Protein AF-A0A6V8CLW5-F1 (afdb_monomer_lite)

Radius of gyration: 25.63 Å; chains: 1; bounding box: 60×22×74 Å

Sequence (134 aa):
MNLEEAANLGEILGGLAILVTLLFGIKQIIELNKAKESEASREVANLLASPMYQSGLSILINKLSDEFTLEDLDKLDRKEKDATNFLAINTNSIGMMTFERQLSFKSVSRFMQPINGMIGERFRTLVQLLQASA

pLDDT: mean 91.57, std 5.34, range [59.5, 97.44]

Structure (mmCIF, N/CA/C/O backbone):
data_AF-A0A6V8CLW5-F1
#
_entry.id   AF-A0A6V8CLW5-F1
#
loop_
_atom_site.group_PDB
_atom_site.id
_atom_site.type_symbol
_atom_site.label_atom_id
_atom_site.label_alt_id
_atom_site.label_comp_id
_atom_site.label_asym_id
_atom_site.label_entity_id
_atom_site.label_seq_id
_atom_site.pdbx_PDB_ins_code
_atom_site.Cartn_x
_atom_site.Cartn_y
_atom_site.Cartn_z
_atom_site.occupancy
_atom_site.B_iso_or_equiv
_atom_site.auth_seq_id
_atom_site.auth_comp_id
_atom_site.auth_asym_id
_atom_site.auth_atom_id
_atom_site.pdbx_PDB_model_num
ATOM 1 N N . MET A 1 1 ? 38.245 6.389 -51.602 1.00 60.81 1 MET A N 1
ATOM 2 C CA . MET A 1 1 ? 36.855 6.173 -51.176 1.00 60.81 1 MET A CA 1
ATOM 3 C C . MET A 1 1 ? 35.962 6.829 -52.204 1.00 60.81 1 MET A C 1
ATOM 5 O O . MET A 1 1 ? 36.084 8.036 -52.401 1.00 60.81 1 MET A O 1
ATOM 9 N N . ASN A 1 2 ? 35.178 6.042 -52.933 1.00 87.12 2 ASN A N 1
ATOM 10 C CA . ASN A 1 2 ? 34.211 6.578 -53.892 1.00 87.12 2 ASN A CA 1
ATOM 11 C C . ASN A 1 2 ? 32.876 6.903 -53.178 1.00 87.12 2 ASN A C 1
ATOM 13 O O . ASN A 1 2 ? 32.689 6.575 -52.005 1.00 87.12 2 ASN A O 1
ATOM 17 N N . LEU A 1 3 ? 31.964 7.598 -53.863 1.00 85.31 3 LEU A N 1
ATOM 18 C CA . LEU A 1 3 ? 30.669 8.009 -53.296 1.00 85.31 3 LEU A CA 1
ATOM 19 C C . LEU A 1 3 ? 29.777 6.818 -52.902 1.00 85.31 3 LEU A C 1
ATOM 21 O O . LEU A 1 3 ? 29.013 6.919 -51.949 1.00 85.31 3 LEU A O 1
ATOM 25 N N . GLU A 1 4 ? 29.893 5.696 -53.605 1.00 88.94 4 GLU A N 1
ATOM 26 C CA . GLU A 1 4 ? 29.095 4.485 -53.386 1.00 88.94 4 GLU A CA 1
ATOM 27 C C . GLU A 1 4 ? 29.532 3.726 -52.120 1.00 88.94 4 GLU A C 1
ATOM 29 O O . GLU A 1 4 ? 28.702 3.347 -51.296 1.00 88.94 4 GLU A O 1
ATOM 34 N N . GLU A 1 5 ? 30.842 3.607 -51.891 1.00 89.38 5 GLU A N 1
ATOM 35 C CA . GLU A 1 5 ? 31.435 3.082 -50.656 1.00 89.38 5 GLU A CA 1
ATOM 36 C C . GLU A 1 5 ? 31.053 3.942 -49.446 1.00 89.38 5 GLU A C 1
ATOM 38 O O . GLU A 1 5 ? 30.729 3.412 -48.382 1.00 89.38 5 GLU A O 1
ATOM 43 N N . ALA A 1 6 ? 31.059 5.270 -49.609 1.00 89.56 6 ALA A N 1
ATOM 44 C CA . ALA A 1 6 ? 30.656 6.202 -48.560 1.00 89.56 6 ALA A CA 1
ATOM 45 C C . ALA A 1 6 ? 29.159 6.079 -48.219 1.00 89.56 6 ALA A C 1
ATOM 47 O O . ALA A 1 6 ? 28.798 6.120 -47.043 1.00 89.56 6 ALA A O 1
ATOM 48 N N . ALA A 1 7 ? 28.299 5.900 -49.227 1.00 90.31 7 ALA A N 1
ATOM 49 C CA . ALA A 1 7 ? 26.862 5.715 -49.044 1.00 90.31 7 ALA A CA 1
ATOM 50 C C . ALA A 1 7 ? 26.541 4.395 -48.324 1.00 90.31 7 ALA A C 1
ATOM 5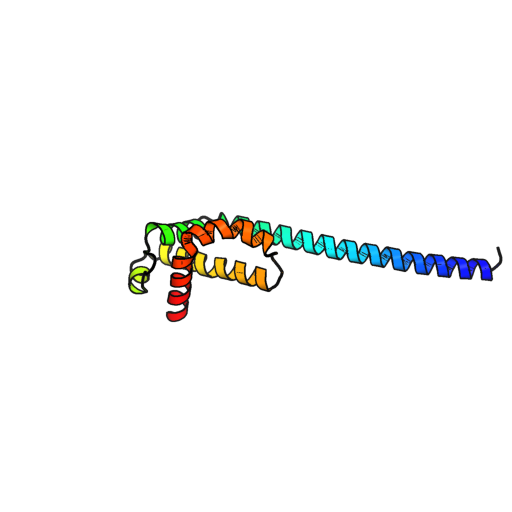2 O O . ALA A 1 7 ? 25.824 4.408 -47.327 1.00 90.31 7 ALA A O 1
ATOM 53 N N . ASN A 1 8 ? 27.146 3.283 -48.752 1.00 90.94 8 ASN A N 1
ATOM 54 C CA . ASN A 1 8 ? 26.951 1.975 -48.121 1.00 90.94 8 ASN A CA 1
ATOM 55 C C . ASN A 1 8 ? 27.460 1.959 -46.665 1.00 90.94 8 ASN A C 1
ATOM 57 O O . ASN A 1 8 ? 26.798 1.455 -45.758 1.00 90.94 8 ASN A O 1
ATOM 61 N N . LEU A 1 9 ? 28.609 2.596 -46.402 1.00 93.38 9 LEU A N 1
ATOM 62 C CA . LEU A 1 9 ? 29.100 2.776 -45.034 1.00 93.38 9 LEU A CA 1
ATOM 63 C C . LEU A 1 9 ? 28.130 3.626 -44.194 1.00 93.38 9 LEU A C 1
ATOM 65 O O . LEU A 1 9 ? 27.873 3.299 -43.037 1.00 93.38 9 LEU A O 1
ATOM 69 N N . GLY A 1 10 ? 27.562 4.686 -44.774 1.00 92.31 10 GLY A N 1
ATOM 70 C CA . GLY A 1 10 ? 26.546 5.522 -44.135 1.00 92.31 10 GLY A CA 1
ATOM 71 C C . GLY A 1 10 ? 25.267 4.760 -43.781 1.00 92.31 10 GLY A C 1
ATOM 72 O O . GLY A 1 10 ? 24.747 4.935 -42.680 1.00 92.31 10 GLY A O 1
ATOM 73 N N . GLU A 1 11 ? 24.789 3.876 -44.657 1.00 93.00 11 GLU A N 1
ATOM 74 C CA . GLU A 1 11 ? 23.614 3.031 -44.404 1.00 93.00 11 GLU A CA 1
ATOM 75 C C . GLU A 1 11 ? 23.853 2.036 -43.266 1.00 93.00 11 GLU A C 1
ATOM 77 O O . GLU A 1 11 ? 23.022 1.914 -42.363 1.00 93.00 11 GLU A O 1
ATOM 82 N N . ILE A 1 12 ? 25.016 1.379 -43.247 1.00 95.19 12 ILE A N 1
ATOM 83 C CA . ILE A 1 12 ? 25.391 0.452 -42.171 1.00 95.19 12 ILE A CA 1
ATOM 84 C C . ILE A 1 12 ? 25.492 1.195 -40.833 1.00 95.19 12 ILE A C 1
ATOM 86 O O . ILE A 1 12 ? 24.951 0.738 -39.823 1.00 95.19 12 ILE A O 1
ATOM 90 N N . LEU A 1 13 ? 26.150 2.359 -40.815 1.00 94.62 13 LEU A N 1
ATOM 91 C CA . LEU A 1 13 ? 26.277 3.182 -39.611 1.00 94.62 13 LEU A CA 1
ATOM 92 C C . LEU A 1 13 ? 24.922 3.733 -39.145 1.00 94.62 13 LEU A C 1
ATOM 94 O O . LEU A 1 13 ? 24.655 3.752 -37.944 1.00 94.62 13 LEU A O 1
ATOM 98 N N . GLY A 1 14 ? 24.048 4.125 -40.074 1.00 94.25 14 GLY A N 1
ATOM 99 C CA . GLY A 1 14 ? 22.682 4.560 -39.784 1.00 94.25 14 GLY A CA 1
ATOM 100 C C . GLY A 1 14 ? 21.831 3.439 -39.185 1.00 94.25 14 GLY A C 1
ATOM 101 O O . GLY A 1 14 ? 21.180 3.638 -38.158 1.00 94.25 14 GLY A O 1
ATOM 102 N N . GLY A 1 15 ? 21.900 2.234 -39.757 1.00 95.19 15 GLY A N 1
ATOM 103 C CA . GLY A 1 15 ? 21.247 1.044 -39.211 1.00 95.19 15 GLY A CA 1
ATOM 104 C C . GLY A 1 15 ? 21.749 0.699 -37.806 1.00 95.19 15 GLY A C 1
ATOM 105 O O . GLY A 1 15 ? 20.951 0.438 -36.903 1.00 95.19 15 GLY A O 1
ATOM 106 N N . LEU A 1 16 ? 23.064 0.778 -37.583 1.00 96.19 16 LEU A N 1
ATOM 107 C CA . LEU A 1 16 ? 23.669 0.545 -36.271 1.00 96.19 16 LEU A CA 1
ATOM 108 C C . LEU A 1 16 ? 23.235 1.598 -35.239 1.00 96.19 16 LEU A C 1
ATOM 110 O O . LEU A 1 16 ? 22.927 1.249 -34.100 1.00 96.19 16 LEU A O 1
ATOM 114 N N . ALA A 1 17 ? 23.153 2.870 -35.634 1.00 96.69 17 ALA A N 1
ATOM 115 C CA . ALA A 1 17 ? 22.676 3.941 -34.765 1.00 96.69 17 ALA A CA 1
ATOM 116 C C . ALA A 1 17 ? 21.231 3.695 -34.301 1.00 96.69 17 ALA A C 1
ATOM 118 O O . ALA A 1 17 ? 20.954 3.796 -33.106 1.00 96.69 17 ALA A O 1
ATOM 119 N N . ILE A 1 18 ? 20.334 3.286 -35.208 1.00 96.38 18 ILE A N 1
ATOM 120 C CA . ILE A 1 18 ? 18.942 2.941 -34.869 1.00 96.38 18 ILE A CA 1
ATOM 121 C C . ILE A 1 18 ? 18.896 1.795 -33.851 1.00 96.38 18 ILE A C 1
ATOM 123 O O . ILE A 1 18 ? 18.183 1.890 -32.850 1.00 96.38 18 ILE A O 1
ATOM 127 N N . LEU A 1 19 ? 19.678 0.731 -34.064 1.00 96.44 19 LEU A N 1
ATOM 128 C CA . LEU A 1 19 ? 19.739 -0.405 -33.137 1.00 96.44 19 LEU A CA 1
ATOM 129 C C . LEU A 1 19 ? 20.199 0.023 -31.739 1.00 96.44 19 LEU A C 1
ATOM 131 O O . LEU A 1 19 ? 19.584 -0.358 -30.741 1.00 96.44 19 LEU A O 1
ATOM 135 N N . VAL A 1 20 ? 21.241 0.853 -31.657 1.00 96.75 20 VAL A N 1
ATOM 136 C CA . VAL A 1 20 ? 21.723 1.398 -30.382 1.00 96.75 20 VAL A CA 1
ATOM 137 C C . VAL A 1 20 ? 20.630 2.229 -29.709 1.00 96.75 20 VAL A C 1
ATOM 139 O O . VAL A 1 20 ? 20.343 2.012 -28.531 1.00 96.75 20 VAL A O 1
ATOM 142 N N . THR A 1 21 ? 19.963 3.126 -30.436 1.00 96.81 21 THR A N 1
ATOM 143 C CA . THR A 1 21 ? 18.867 3.940 -29.890 1.00 96.81 21 THR A CA 1
ATOM 144 C C . THR A 1 21 ? 17.725 3.081 -29.346 1.00 96.81 21 THR A C 1
ATOM 146 O O . THR A 1 21 ? 17.229 3.360 -28.254 1.00 96.81 21 THR A O 1
ATOM 149 N N . LEU A 1 22 ? 17.341 2.006 -30.042 1.00 97.00 22 LEU A N 1
ATOM 150 C CA . LEU A 1 22 ? 16.307 1.079 -29.572 1.00 97.00 22 LEU A CA 1
ATOM 151 C C . LEU A 1 22 ? 16.707 0.391 -28.259 1.00 97.00 22 LEU A C 1
ATOM 153 O O . LEU A 1 22 ? 15.910 0.351 -27.320 1.00 97.00 22 LEU A O 1
ATOM 157 N N . LEU A 1 23 ? 17.950 -0.088 -28.152 1.00 96.25 23 LEU A N 1
ATOM 158 C CA . LEU A 1 23 ? 18.467 -0.691 -26.917 1.00 96.25 23 LEU A CA 1
ATOM 159 C C . LEU A 1 23 ? 18.456 0.303 -25.747 1.00 96.25 23 LEU A C 1
ATOM 161 O O . LEU A 1 23 ? 18.056 -0.043 -24.632 1.00 96.25 23 LEU A O 1
ATOM 165 N N . PHE A 1 24 ? 18.844 1.555 -26.000 1.00 97.12 24 PHE A N 1
ATOM 166 C CA . PHE A 1 24 ? 18.758 2.621 -25.003 1.00 97.12 24 PHE A CA 1
ATOM 167 C C . PHE A 1 24 ? 17.311 2.930 -24.604 1.00 97.12 24 PHE A C 1
ATOM 169 O O . PHE A 1 24 ? 17.052 3.125 -23.417 1.00 97.12 24 PHE A O 1
ATOM 176 N N . GLY A 1 25 ? 16.371 2.940 -25.551 1.00 97.00 25 GLY A N 1
ATOM 177 C CA . GLY A 1 25 ? 14.944 3.126 -25.276 1.00 97.00 25 GLY A CA 1
ATOM 178 C C . GLY A 1 25 ? 14.386 2.036 -24.359 1.00 97.00 25 GLY A C 1
ATOM 179 O O . GLY A 1 25 ? 13.741 2.340 -23.356 1.00 97.00 25 GLY A O 1
ATOM 180 N N . ILE A 1 26 ? 14.722 0.769 -24.625 1.00 96.56 26 ILE A N 1
ATOM 181 C CA . ILE A 1 26 ? 14.342 -0.362 -23.763 1.00 96.56 26 ILE A CA 1
ATOM 182 C C . ILE A 1 26 ? 14.917 -0.183 -22.353 1.00 96.56 26 ILE A C 1
ATOM 184 O O . ILE A 1 26 ? 14.191 -0.318 -21.366 1.00 96.56 26 ILE A O 1
ATOM 188 N N . LYS A 1 27 ? 16.204 0.171 -22.239 1.00 96.06 27 LYS A N 1
ATOM 189 C CA . LYS A 1 27 ? 16.843 0.422 -20.940 1.00 96.06 27 LYS A CA 1
ATOM 190 C C . LYS A 1 27 ? 16.146 1.550 -20.172 1.00 96.06 27 LYS A C 1
ATOM 192 O O . LYS A 1 27 ? 15.923 1.408 -18.973 1.00 96.06 27 LYS A O 1
ATOM 197 N N . GLN A 1 28 ? 15.770 2.636 -20.847 1.00 95.81 28 GLN A N 1
ATOM 198 C CA . GLN A 1 28 ? 15.049 3.752 -20.227 1.00 95.81 28 GLN A CA 1
ATOM 199 C C . GLN A 1 28 ? 13.683 3.324 -19.690 1.00 95.81 28 GLN A C 1
ATOM 201 O O . GLN A 1 28 ? 13.354 3.655 -18.556 1.00 95.81 28 GLN A O 1
ATOM 206 N N . ILE A 1 29 ? 12.915 2.540 -20.451 1.00 94.94 29 ILE A N 1
ATOM 207 C CA . ILE A 1 29 ? 11.617 2.020 -19.992 1.00 94.94 29 ILE A CA 1
ATOM 208 C C . ILE A 1 29 ? 11.791 1.157 -18.735 1.00 94.94 29 ILE A C 1
ATOM 210 O O . ILE A 1 29 ? 11.030 1.296 -17.778 1.00 94.94 29 ILE A O 1
ATOM 214 N N . ILE A 1 30 ? 12.811 0.294 -18.709 1.00 93.31 30 ILE A N 1
ATOM 215 C CA . ILE A 1 30 ? 13.113 -0.547 -17.544 1.00 93.31 30 ILE A CA 1
ATOM 216 C C . ILE A 1 30 ? 13.441 0.313 -16.316 1.00 93.31 30 ILE A C 1
ATOM 218 O O . ILE A 1 30 ? 12.895 0.070 -15.241 1.00 93.31 30 ILE A O 1
ATOM 222 N N . GLU A 1 31 ? 14.305 1.320 -16.457 1.00 94.50 31 GLU A N 1
ATOM 223 C CA . GLU A 1 31 ? 14.677 2.202 -15.344 1.00 94.50 31 GLU A CA 1
ATOM 224 C C . GLU A 1 31 ? 13.504 3.068 -14.862 1.00 94.50 31 GLU A C 1
ATOM 226 O O . GLU A 1 31 ? 13.307 3.212 -13.657 1.00 94.50 31 GLU A O 1
ATOM 231 N N . LEU A 1 32 ? 12.661 3.564 -15.772 1.00 92.44 32 LEU A N 1
ATOM 232 C CA . LEU A 1 32 ? 11.440 4.290 -15.415 1.00 92.44 32 LEU A CA 1
ATOM 233 C C . LEU A 1 32 ? 10.476 3.415 -14.608 1.00 92.44 32 LEU A C 1
ATOM 235 O O . LEU A 1 32 ? 9.923 3.872 -13.609 1.00 92.44 32 LEU A O 1
ATOM 239 N N . ASN A 1 33 ? 10.296 2.153 -15.000 1.00 88.12 33 ASN A N 1
ATOM 240 C CA . ASN A 1 33 ? 9.443 1.223 -14.260 1.00 88.12 33 ASN A CA 1
ATOM 241 C C . ASN A 1 33 ? 10.000 0.928 -12.861 1.00 88.12 33 ASN A C 1
ATOM 243 O O . ASN A 1 33 ? 9.242 0.941 -11.894 1.00 88.12 33 ASN A O 1
ATOM 247 N N . LYS A 1 34 ? 11.321 0.735 -12.726 1.00 89.00 34 LYS A N 1
ATOM 248 C CA . LYS A 1 34 ? 11.969 0.570 -11.412 1.00 89.00 34 LYS A CA 1
ATOM 249 C C . LYS A 1 34 ? 11.796 1.804 -10.526 1.00 89.00 34 LYS A C 1
ATOM 251 O O . LYS A 1 34 ? 11.545 1.666 -9.332 1.00 89.00 34 LYS A O 1
ATOM 256 N N . ALA A 1 35 ? 11.940 3.002 -11.095 1.00 90.69 35 ALA A N 1
ATOM 257 C CA . ALA A 1 35 ? 11.773 4.252 -10.362 1.00 90.69 35 ALA A CA 1
ATOM 258 C C . ALA A 1 35 ? 10.338 4.404 -9.838 1.00 90.69 35 ALA A C 1
ATOM 260 O O . ALA A 1 35 ? 10.159 4.655 -8.648 1.00 90.69 35 ALA A O 1
ATOM 261 N N . LYS A 1 36 ? 9.336 4.151 -10.691 1.00 88.00 36 LYS A N 1
ATOM 262 C CA . LYS A 1 36 ? 7.916 4.155 -10.307 1.00 88.00 36 LYS A CA 1
ATOM 263 C C . LYS A 1 36 ? 7.609 3.147 -9.203 1.00 88.00 36 LYS A C 1
ATOM 265 O O . LYS A 1 36 ? 6.959 3.496 -8.225 1.00 88.00 36 LYS A O 1
ATOM 270 N N . GLU A 1 37 ? 8.110 1.917 -9.322 1.00 87.19 37 GLU A N 1
ATOM 271 C CA . GLU A 1 37 ? 7.907 0.896 -8.288 1.00 87.19 37 GLU A CA 1
ATOM 272 C C . GLU A 1 37 ? 8.543 1.309 -6.951 1.00 87.19 37 GLU A C 1
ATOM 274 O O . GLU A 1 37 ? 7.952 1.109 -5.888 1.00 87.19 37 GLU A O 1
ATOM 279 N N . SER A 1 38 ? 9.742 1.896 -6.989 1.00 90.62 38 SER A N 1
ATOM 280 C CA . SER A 1 38 ? 10.445 2.388 -5.800 1.00 90.62 38 SER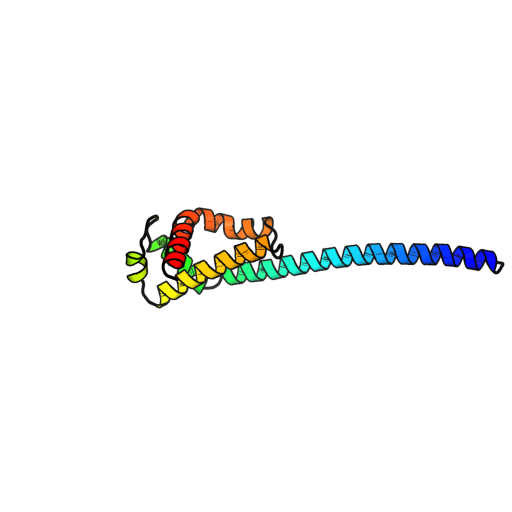 A CA 1
ATOM 281 C C . SER A 1 38 ? 9.682 3.523 -5.114 1.00 90.62 38 SER A C 1
ATOM 283 O O . SER A 1 38 ? 9.525 3.518 -3.893 1.00 90.62 38 SER A O 1
ATOM 285 N N . GLU A 1 39 ? 9.167 4.475 -5.892 1.00 90.81 39 GLU A N 1
ATOM 286 C CA . GLU A 1 39 ? 8.351 5.583 -5.398 1.00 90.81 39 GLU A CA 1
ATOM 287 C C . GLU A 1 39 ? 7.055 5.084 -4.752 1.00 90.81 39 GLU A C 1
ATOM 289 O O . GLU A 1 39 ? 6.819 5.362 -3.575 1.00 90.81 39 GLU A O 1
ATOM 294 N N . ALA A 1 40 ? 6.290 4.251 -5.461 1.00 87.75 40 ALA A N 1
ATOM 295 C CA . ALA A 1 40 ? 5.061 3.662 -4.938 1.00 87.75 40 ALA A CA 1
ATOM 296 C C . ALA A 1 40 ? 5.328 2.824 -3.673 1.00 87.75 40 ALA A C 1
ATOM 298 O O . ALA A 1 40 ? 4.581 2.888 -2.699 1.00 87.75 40 ALA A O 1
ATOM 299 N N . SER A 1 41 ? 6.438 2.080 -3.625 1.00 89.31 41 SER A N 1
ATOM 300 C CA . SER A 1 41 ? 6.825 1.315 -2.430 1.00 89.31 41 SER A CA 1
ATOM 301 C C . SER A 1 41 ? 7.121 2.216 -1.227 1.00 89.31 41 SER A C 1
ATOM 303 O O . SER A 1 41 ? 6.793 1.857 -0.095 1.00 89.31 41 SER A O 1
ATOM 305 N N . ARG A 1 42 ? 7.731 3.390 -1.444 1.00 91.25 42 ARG A N 1
ATOM 306 C CA . ARG A 1 42 ? 7.966 4.379 -0.379 1.00 91.25 42 ARG A CA 1
ATOM 307 C C . ARG A 1 42 ? 6.664 5.006 0.098 1.00 91.25 42 ARG A C 1
ATOM 309 O O . ARG A 1 42 ? 6.510 5.208 1.299 1.00 91.25 42 ARG A O 1
ATOM 316 N N . GLU A 1 43 ? 5.738 5.286 -0.811 1.00 90.75 43 GLU A N 1
ATOM 317 C CA . GLU A 1 43 ? 4.412 5.794 -0.464 1.00 90.75 43 GLU A CA 1
ATOM 318 C C . GLU A 1 43 ? 3.647 4.796 0.411 1.00 90.75 43 GLU A C 1
ATOM 320 O O . GLU A 1 43 ? 3.168 5.168 1.481 1.00 90.75 43 GLU A O 1
ATOM 325 N N . VAL A 1 44 ? 3.644 3.509 0.040 1.00 91.75 44 VAL A N 1
ATOM 326 C CA . VAL A 1 44 ? 3.077 2.439 0.875 1.00 91.75 44 VAL A CA 1
ATOM 327 C C . VAL A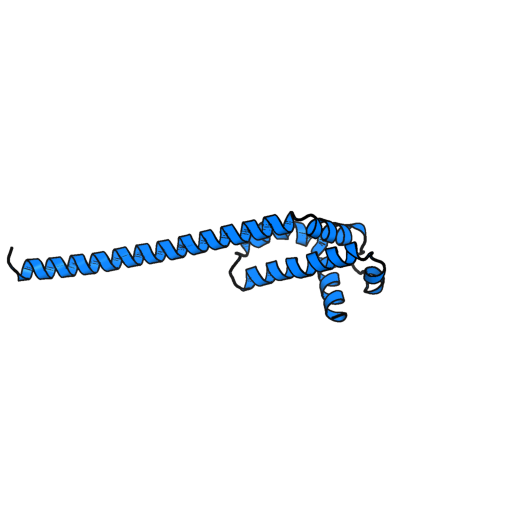 1 44 ? 3.754 2.387 2.240 1.00 91.75 44 VAL A C 1
ATOM 329 O O . VAL A 1 44 ? 3.069 2.359 3.257 1.00 91.75 44 VAL A O 1
ATOM 332 N N . ALA A 1 45 ? 5.087 2.413 2.299 1.00 91.81 45 ALA A N 1
ATOM 333 C CA . ALA A 1 45 ? 5.800 2.393 3.574 1.00 91.81 45 ALA A CA 1
ATOM 334 C C . ALA A 1 45 ? 5.411 3.579 4.478 1.00 91.81 45 ALA A C 1
ATOM 336 O O . ALA A 1 45 ? 5.159 3.388 5.667 1.00 91.81 45 ALA A O 1
ATOM 337 N N . ASN A 1 46 ? 5.306 4.786 3.915 1.00 93.38 46 ASN A N 1
ATOM 338 C CA . ASN A 1 46 ? 4.891 5.985 4.645 1.00 93.38 46 ASN A CA 1
ATOM 339 C C . ASN A 1 46 ? 3.439 5.896 5.124 1.00 93.38 46 ASN A C 1
ATOM 341 O O . ASN A 1 46 ? 3.139 6.266 6.259 1.00 93.38 46 ASN A O 1
ATOM 345 N N . LEU A 1 47 ? 2.544 5.386 4.277 1.00 93.00 47 LEU A N 1
ATOM 346 C CA . LEU A 1 47 ? 1.143 5.166 4.615 1.00 93.00 47 LEU A CA 1
ATOM 347 C C . LEU A 1 47 ? 1.011 4.192 5.790 1.00 93.00 47 LEU A C 1
ATOM 349 O O . LEU A 1 47 ? 0.328 4.494 6.770 1.00 93.00 47 LEU A O 1
ATOM 353 N N . LEU A 1 48 ? 1.707 3.056 5.720 1.00 92.00 48 LEU A N 1
ATOM 354 C CA . LEU A 1 48 ? 1.725 2.059 6.787 1.00 92.00 48 LEU A CA 1
ATOM 355 C C . LEU A 1 48 ? 2.349 2.611 8.071 1.00 92.00 48 LEU A C 1
ATOM 357 O O . LEU A 1 48 ? 1.900 2.265 9.156 1.00 92.00 48 LEU A O 1
ATOM 361 N N . ALA A 1 49 ? 3.347 3.489 7.971 1.00 92.12 49 ALA A N 1
ATOM 362 C CA . ALA A 1 49 ? 3.947 4.160 9.121 1.00 92.12 49 ALA A CA 1
ATOM 363 C C . ALA A 1 49 ? 3.077 5.292 9.695 1.00 92.12 49 ALA A C 1
ATOM 365 O O . ALA A 1 49 ? 3.406 5.841 10.749 1.00 92.12 49 ALA A O 1
ATOM 366 N N . SER A 1 50 ? 1.984 5.671 9.025 1.00 95.62 50 SER A N 1
ATOM 367 C CA . SER A 1 50 ? 1.153 6.781 9.479 1.00 95.62 50 SER A CA 1
ATOM 368 C C . SER A 1 50 ? 0.461 6.446 10.811 1.00 95.62 50 SER A C 1
ATOM 370 O O . SER A 1 50 ? -0.050 5.332 10.983 1.00 95.62 50 SER A O 1
ATOM 372 N N . PRO A 1 51 ? 0.377 7.406 11.754 1.00 96.38 51 PRO A N 1
ATOM 373 C CA . PRO A 1 51 ? -0.297 7.183 13.030 1.00 96.38 51 PRO A CA 1
ATOM 374 C C . PRO A 1 51 ? -1.746 6.724 12.861 1.00 96.38 51 PRO A C 1
ATOM 376 O O . PRO A 1 51 ? -2.190 5.848 13.588 1.00 96.38 51 PRO A O 1
ATOM 379 N N . MET A 1 52 ? -2.460 7.259 11.866 1.00 96.44 52 MET A N 1
ATOM 380 C CA . MET A 1 52 ? -3.858 6.908 11.604 1.00 96.44 52 MET A CA 1
ATOM 381 C C . MET A 1 52 ? -4.011 5.441 11.182 1.00 96.44 52 MET A C 1
ATOM 383 O O . MET A 1 52 ? -4.883 4.742 11.697 1.00 96.44 52 MET A O 1
ATOM 387 N N . TYR A 1 53 ? -3.136 4.954 10.293 1.00 95.94 53 TYR A N 1
ATOM 388 C CA . TYR A 1 53 ? -3.137 3.552 9.872 1.00 95.94 53 TYR A CA 1
ATOM 389 C C . TYR A 1 53 ? -2.823 2.623 11.052 1.00 95.94 53 TYR A C 1
ATOM 391 O O . TYR A 1 53 ? -3.512 1.626 11.266 1.00 95.94 53 TYR A O 1
ATOM 399 N N . GLN A 1 54 ? -1.824 2.983 11.863 1.00 95.50 54 GLN A N 1
ATOM 400 C CA . GLN A 1 54 ? -1.447 2.233 13.065 1.00 95.50 54 GLN A CA 1
ATOM 401 C C . GLN A 1 54 ? -2.553 2.240 14.132 1.00 95.50 54 GLN A C 1
ATOM 403 O O . GLN A 1 54 ? -2.802 1.219 14.771 1.00 95.50 54 GLN A O 1
ATOM 408 N N . SER A 1 55 ? -3.269 3.355 14.301 1.00 96.81 55 SER A N 1
ATOM 409 C CA . SER A 1 55 ? -4.440 3.433 15.178 1.00 96.81 55 SER A CA 1
ATOM 410 C C . SER A 1 55 ? -5.563 2.517 14.699 1.00 96.81 55 SER A C 1
ATOM 412 O O . SER A 1 55 ? -6.085 1.749 15.504 1.00 96.81 55 SER A O 1
ATOM 414 N N . GLY A 1 56 ? -5.886 2.527 13.401 1.00 96.19 56 GLY A N 1
ATOM 415 C CA . GLY A 1 56 ? -6.868 1.608 12.820 1.00 96.19 56 GLY A CA 1
ATOM 416 C C . GLY A 1 56 ? -6.491 0.144 13.052 1.00 96.19 56 GLY A C 1
ATOM 417 O O . GLY A 1 56 ? -7.328 -0.661 13.463 1.00 96.19 56 GLY A O 1
ATOM 418 N N . LEU A 1 57 ? -5.209 -0.189 12.863 1.00 95.19 57 LEU A N 1
ATOM 419 C CA . LEU A 1 57 ? -4.681 -1.530 13.108 1.00 95.19 57 LEU A CA 1
ATOM 420 C C . LEU A 1 57 ? -4.832 -1.931 14.583 1.00 95.19 57 LEU A C 1
ATOM 422 O O . LEU A 1 57 ? -5.308 -3.022 14.885 1.00 95.19 57 LEU A O 1
ATOM 426 N N . SER A 1 58 ? -4.481 -1.032 15.504 1.00 95.75 58 SER A N 1
ATOM 427 C CA . SER A 1 58 ? -4.621 -1.258 16.945 1.00 95.75 58 SER A CA 1
ATOM 428 C C . SER A 1 58 ? -6.075 -1.486 17.366 1.00 95.75 58 SER A C 1
ATOM 430 O O . SER A 1 58 ? -6.331 -2.344 18.209 1.00 95.75 58 SER A O 1
ATOM 432 N N . ILE A 1 59 ? -7.035 -0.774 16.768 1.00 95.81 59 ILE A N 1
ATOM 433 C CA . ILE A 1 59 ? -8.466 -0.963 17.048 1.00 95.81 59 ILE A CA 1
ATOM 434 C C . ILE A 1 59 ? -8.915 -2.359 16.606 1.00 95.81 59 ILE A C 1
ATOM 436 O O . ILE A 1 59 ? -9.524 -3.072 17.405 1.00 95.81 59 ILE A O 1
ATOM 440 N N . LEU A 1 60 ? -8.552 -2.792 15.390 1.00 93.88 60 LEU A N 1
ATOM 441 C CA . LEU A 1 60 ? -8.856 -4.156 14.941 1.00 93.88 60 LEU A CA 1
ATOM 442 C C . LEU A 1 60 ? -8.224 -5.214 15.850 1.00 93.88 60 LEU A C 1
ATOM 444 O O . LEU A 1 60 ? -8.852 -6.225 16.133 1.00 93.88 60 LEU A O 1
ATOM 448 N N . ILE A 1 61 ? -6.995 -5.005 16.325 1.00 92.19 61 ILE A N 1
ATOM 449 C CA . ILE A 1 61 ? -6.294 -6.005 17.145 1.00 92.19 61 ILE A CA 1
ATOM 450 C C . ILE A 1 61 ? -6.845 -6.063 18.575 1.00 92.19 61 ILE A C 1
ATOM 452 O O . ILE A 1 61 ? -7.002 -7.148 19.133 1.00 92.19 61 ILE A O 1
ATOM 456 N N . ASN A 1 62 ? -7.115 -4.909 19.183 1.00 93.38 62 ASN A N 1
ATOM 457 C CA . ASN A 1 62 ? -7.303 -4.820 20.631 1.00 93.38 62 ASN A CA 1
ATOM 458 C C . ASN A 1 62 ? -8.749 -4.564 21.064 1.00 93.38 62 ASN A C 1
ATOM 460 O O . ASN A 1 62 ? -9.063 -4.779 22.232 1.00 93.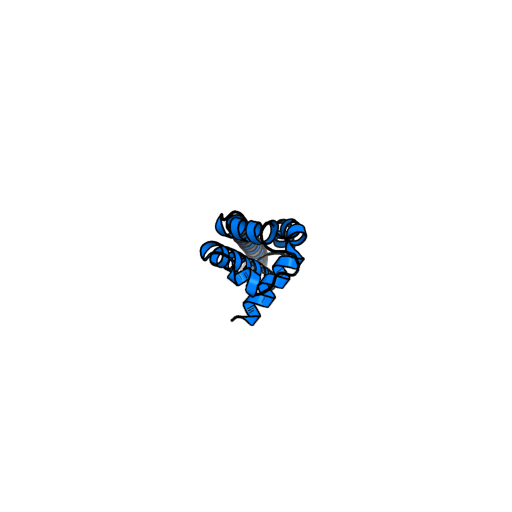38 62 ASN A O 1
ATOM 464 N N . LYS A 1 63 ? -9.611 -4.059 20.174 1.00 93.88 63 LYS A N 1
ATOM 465 C CA . LYS A 1 63 ? -10.979 -3.644 20.532 1.00 93.88 63 LYS A CA 1
ATOM 466 C C . LYS A 1 63 ? -12.073 -4.452 19.853 1.00 93.88 63 LYS A C 1
ATOM 468 O O . LYS A 1 63 ? -13.162 -4.554 20.407 1.00 93.88 63 LYS A O 1
ATOM 473 N N . LEU A 1 64 ? -11.791 -5.012 18.683 1.00 93.00 64 LEU A N 1
ATOM 474 C CA . LEU A 1 64 ? -12.749 -5.803 17.920 1.00 93.00 64 LEU A CA 1
ATOM 475 C C . LEU A 1 64 ? -12.386 -7.289 18.011 1.00 93.00 64 LEU A C 1
ATOM 477 O O . LEU A 1 64 ? -11.215 -7.661 17.908 1.00 93.00 64 LEU A O 1
ATOM 481 N N . SER A 1 65 ? -13.398 -8.129 18.230 1.00 89.56 65 SER A N 1
ATOM 482 C CA . SER A 1 65 ? -13.281 -9.586 18.111 1.00 89.56 65 SER A CA 1
ATOM 483 C C . SER A 1 65 ? -13.103 -9.992 16.643 1.00 89.56 65 SER A C 1
ATOM 485 O O . SER A 1 65 ? -13.163 -9.148 15.758 1.00 89.56 65 SER A O 1
ATOM 487 N N . ASP A 1 66 ? -12.881 -11.274 16.350 1.00 85.94 66 ASP A N 1
ATOM 488 C CA . ASP A 1 66 ? -12.786 -11.752 14.958 1.00 85.94 66 ASP A CA 1
ATOM 489 C C . ASP A 1 66 ? -14.118 -11.615 14.189 1.00 85.94 66 ASP A C 1
ATOM 491 O O . ASP A 1 66 ? -14.140 -11.307 12.995 1.00 85.94 66 ASP A O 1
ATOM 495 N N . GLU A 1 67 ? -15.230 -11.746 14.912 1.00 89.38 67 GLU A N 1
ATOM 496 C CA . GLU A 1 67 ? -16.604 -11.800 14.394 1.00 89.38 67 GLU A CA 1
ATOM 497 C C . GLU A 1 67 ? -17.442 -10.588 14.845 1.00 89.38 67 GLU A C 1
ATOM 499 O O . GLU A 1 67 ? -18.631 -10.703 15.138 1.00 89.38 67 GLU A O 1
ATOM 504 N N . PHE A 1 68 ? -16.814 -9.416 14.965 1.00 93.00 68 PHE A N 1
ATOM 505 C CA . PHE A 1 68 ? -17.504 -8.191 15.376 1.00 93.00 68 PHE A CA 1
ATOM 506 C C . PHE A 1 68 ? -18.604 -7.779 14.387 1.00 93.00 68 PHE A C 1
ATOM 508 O O . PHE A 1 68 ? -18.580 -8.123 13.205 1.00 93.00 68 PHE A O 1
ATOM 515 N N . THR A 1 69 ? -19.566 -7.001 14.877 1.00 93.62 69 THR A N 1
ATOM 516 C CA . THR A 1 69 ? -20.765 -6.592 14.135 1.00 93.62 69 THR A CA 1
ATOM 517 C C . THR A 1 69 ? -20.807 -5.082 13.872 1.00 93.62 69 THR A C 1
ATOM 519 O O . THR A 1 69 ? -19.972 -4.319 14.362 1.00 93.62 69 THR A O 1
ATOM 522 N N . LEU A 1 70 ? -21.812 -4.615 13.116 1.00 90.38 70 LEU A N 1
ATOM 523 C CA . LEU A 1 70 ? -22.068 -3.176 12.938 1.00 90.38 70 LEU A CA 1
ATOM 524 C C . LEU A 1 70 ? -22.339 -2.462 14.266 1.00 90.38 70 LEU A C 1
ATOM 526 O O . LEU A 1 70 ? -21.934 -1.316 14.432 1.00 90.38 70 LEU A O 1
ATOM 530 N N . GLU A 1 71 ? -22.992 -3.130 15.217 1.00 91.69 71 GLU A N 1
ATOM 531 C CA . GLU A 1 71 ? -23.250 -2.558 16.540 1.00 91.69 71 GLU A CA 1
ATOM 532 C C . GLU A 1 71 ? -21.940 -2.328 17.308 1.00 91.69 71 GLU A C 1
ATOM 534 O O . GLU A 1 71 ? -21.784 -1.330 18.009 1.00 91.69 71 GLU A O 1
ATOM 539 N N . ASP A 1 72 ? -20.961 -3.219 17.138 1.00 92.94 72 ASP A N 1
ATOM 540 C CA . ASP A 1 72 ? -19.643 -3.082 17.763 1.00 92.94 72 ASP A CA 1
ATOM 541 C C . ASP A 1 72 ? -18.826 -1.954 17.135 1.00 92.94 72 ASP A C 1
ATOM 543 O O . ASP A 1 72 ? -18.138 -1.221 17.846 1.00 92.94 72 ASP A O 1
ATOM 547 N N . LEU A 1 73 ? -18.963 -1.753 15.820 1.00 91.88 73 LEU A N 1
ATOM 548 C CA . LEU A 1 73 ? -18.426 -0.571 15.151 1.00 91.88 73 LEU A CA 1
ATOM 549 C C . LEU A 1 73 ? -19.110 0.712 15.623 1.00 91.88 73 LEU A C 1
ATOM 551 O O . LEU A 1 73 ? -18.440 1.735 15.753 1.00 91.88 73 LEU A O 1
ATOM 555 N N . ASP A 1 74 ? -20.416 0.689 15.903 1.00 93.00 74 ASP A N 1
ATOM 556 C CA . ASP A 1 74 ? -21.125 1.887 16.351 1.00 93.00 74 ASP A CA 1
ATOM 557 C C . ASP A 1 74 ? -20.697 2.343 17.755 1.00 93.00 74 ASP A C 1
ATOM 559 O O . ASP A 1 74 ? -20.648 3.545 18.025 1.00 93.00 74 ASP A O 1
ATOM 563 N N . LYS A 1 75 ? -20.283 1.398 18.609 1.00 94.81 75 LYS A N 1
ATOM 564 C CA . LYS A 1 75 ? -19.718 1.665 19.943 1.00 94.81 75 LYS A CA 1
ATOM 565 C C . LYS A 1 75 ? -18.351 2.359 19.905 1.00 94.81 75 LYS A C 1
ATOM 567 O O . LYS A 1 75 ? -17.932 2.896 20.931 1.00 94.81 75 LYS A O 1
ATOM 572 N N . LEU A 1 76 ? -17.652 2.344 18.768 1.00 95.62 76 LEU A N 1
ATOM 573 C CA . LEU A 1 76 ? -16.385 3.055 18.608 1.00 95.62 76 LEU A CA 1
ATOM 574 C C . LEU A 1 76 ? -16.600 4.568 18.655 1.00 95.62 76 LEU A C 1
ATOM 576 O O . LEU A 1 76 ? -17.601 5.100 18.161 1.00 95.62 76 LEU A O 1
ATOM 580 N N . ASP A 1 77 ? -15.624 5.283 19.206 1.00 96.12 77 ASP A N 1
ATOM 581 C CA . ASP A 1 77 ? -15.656 6.735 19.149 1.00 96.12 77 ASP A CA 1
ATOM 582 C C . ASP A 1 77 ? -15.434 7.241 17.710 1.00 96.12 77 ASP A C 1
ATOM 584 O O . ASP A 1 77 ? -15.029 6.513 16.799 1.00 96.12 77 ASP A O 1
ATOM 588 N N . ARG A 1 78 ? -15.708 8.527 17.476 1.00 95.25 78 ARG A N 1
ATOM 589 C CA . ARG A 1 78 ? -15.572 9.112 16.136 1.00 95.25 78 ARG A CA 1
ATOM 590 C C . ARG A 1 78 ? -14.157 8.970 15.564 1.00 95.25 78 ARG A C 1
ATOM 592 O O . ARG A 1 78 ? -14.020 8.684 14.381 1.00 95.25 78 ARG A O 1
ATOM 599 N N . LYS A 1 79 ? -13.116 9.166 16.376 1.00 95.94 79 LYS A N 1
ATOM 600 C CA . LYS A 1 79 ? -11.724 9.083 15.906 1.00 95.94 79 LYS A CA 1
ATOM 601 C C . LYS A 1 79 ? -11.356 7.647 15.552 1.00 95.94 79 LYS A C 1
ATOM 603 O O . LYS A 1 79 ? -10.595 7.420 14.618 1.00 95.94 79 LYS A O 1
ATOM 608 N N . GLU A 1 80 ? -11.901 6.684 16.279 1.00 96.88 80 GLU A N 1
ATOM 609 C CA . GLU A 1 80 ? -11.722 5.260 16.028 1.00 96.88 80 GLU A CA 1
ATOM 610 C C . GLU A 1 80 ? -12.439 4.812 14.754 1.00 96.88 80 GLU A C 1
ATOM 612 O O . GLU A 1 80 ? -11.861 4.081 13.946 1.00 96.88 80 GLU A O 1
ATOM 617 N N . LYS A 1 81 ? -13.659 5.311 14.522 1.00 95.75 81 LYS A N 1
ATOM 618 C CA . LYS A 1 81 ? -14.379 5.141 13.251 1.00 95.75 81 LYS A CA 1
ATOM 619 C C . LYS A 1 81 ? -13.586 5.737 12.083 1.00 95.75 81 LYS A C 1
ATOM 621 O O . LYS A 1 81 ? -13.384 5.071 11.071 1.00 95.75 81 LYS A O 1
ATOM 626 N N . ASP A 1 82 ? -13.051 6.945 12.246 1.00 96.44 82 ASP A N 1
ATOM 627 C CA . ASP A 1 82 ? -12.221 7.587 11.222 1.00 96.44 82 ASP A CA 1
ATOM 628 C C . ASP A 1 82 ? -10.941 6.776 10.940 1.00 96.44 82 ASP A C 1
ATOM 630 O O . ASP A 1 82 ? -10.577 6.571 9.782 1.00 96.44 82 ASP A O 1
ATOM 634 N N . ALA A 1 83 ? -10.276 6.257 11.978 1.00 97.44 83 ALA A N 1
ATOM 635 C CA . ALA A 1 83 ? -9.053 5.466 11.842 1.00 97.44 83 ALA A CA 1
ATOM 636 C C . ALA A 1 83 ? -9.292 4.088 11.200 1.00 97.44 83 ALA A C 1
ATOM 638 O O . ALA A 1 83 ? -8.502 3.648 10.363 1.00 97.44 83 ALA A O 1
ATOM 639 N N . THR A 1 84 ? -10.382 3.406 11.558 1.00 96.06 84 THR A N 1
ATOM 640 C CA . THR A 1 84 ? -10.768 2.118 10.952 1.00 96.06 84 THR A CA 1
ATOM 641 C C . THR A 1 84 ? -11.193 2.287 9.494 1.00 96.06 84 THR A C 1
ATOM 643 O O . THR A 1 84 ? -10.788 1.491 8.647 1.00 96.06 84 THR A O 1
ATOM 646 N N . ASN A 1 85 ? -11.906 3.367 9.164 1.00 95.06 85 ASN A N 1
ATOM 647 C CA . ASN A 1 85 ? -12.223 3.708 7.779 1.00 95.06 85 ASN A CA 1
ATOM 648 C C . ASN A 1 85 ? -10.962 4.064 6.974 1.00 95.06 85 ASN A C 1
ATOM 650 O O . ASN A 1 85 ? -10.765 3.572 5.863 1.00 95.06 85 ASN A O 1
ATOM 654 N N . PHE A 1 86 ? -10.064 4.870 7.554 1.00 96.69 86 PHE A N 1
ATOM 655 C CA . PHE A 1 86 ? -8.780 5.199 6.939 1.00 96.69 86 PHE A CA 1
ATOM 656 C C . PHE A 1 86 ? -7.979 3.934 6.630 1.00 96.69 86 PHE A C 1
ATOM 658 O O . PHE A 1 86 ? -7.466 3.799 5.521 1.00 96.69 86 PHE A O 1
ATOM 665 N N . LEU A 1 87 ? -7.905 2.995 7.576 1.00 95.81 87 LEU A N 1
ATOM 666 C CA . LEU A 1 87 ? -7.280 1.694 7.367 1.00 95.81 87 LEU A CA 1
ATOM 667 C C . LEU A 1 87 ? -7.937 0.950 6.193 1.00 95.81 87 LEU A C 1
ATOM 669 O O . LEU A 1 87 ? -7.243 0.598 5.244 1.00 95.81 87 LEU A O 1
ATOM 673 N N . ALA A 1 88 ? -9.260 0.759 6.223 1.00 94.69 88 ALA A N 1
ATOM 674 C CA . ALA A 1 88 ? -9.996 0.011 5.202 1.00 94.69 88 ALA A CA 1
ATOM 675 C C . ALA A 1 88 ? -9.775 0.559 3.785 1.00 94.69 88 ALA A C 1
ATOM 677 O O . ALA A 1 88 ? -9.405 -0.188 2.875 1.00 94.69 88 ALA A O 1
ATOM 678 N N . ILE A 1 89 ? -9.947 1.870 3.606 1.00 94.75 89 ILE A N 1
ATOM 679 C CA . ILE A 1 89 ? -9.780 2.534 2.309 1.00 94.75 89 ILE A CA 1
ATOM 680 C C . ILE A 1 89 ? -8.344 2.382 1.814 1.00 94.75 89 ILE A C 1
ATOM 682 O O . ILE A 1 89 ? -8.120 1.966 0.681 1.00 94.75 89 ILE A O 1
ATOM 686 N N . ASN A 1 90 ? -7.359 2.681 2.659 1.00 94.31 90 ASN A N 1
ATOM 687 C CA . ASN A 1 90 ? -5.965 2.690 2.234 1.00 94.31 90 ASN A CA 1
ATOM 688 C C . ASN A 1 90 ? -5.415 1.285 1.972 1.00 94.31 90 ASN A C 1
ATOM 690 O O . ASN A 1 90 ? -4.667 1.091 1.015 1.00 94.31 90 ASN A O 1
ATOM 694 N N . THR A 1 91 ? -5.816 0.283 2.754 1.00 93.50 91 THR A N 1
ATOM 695 C CA . THR A 1 91 ? -5.467 -1.112 2.469 1.00 93.50 91 THR A CA 1
ATOM 696 C C . THR A 1 91 ? -6.083 -1.580 1.145 1.00 93.50 91 THR A C 1
ATOM 698 O O . THR A 1 91 ? -5.403 -2.242 0.358 1.00 93.50 91 THR A O 1
ATOM 701 N N . ASN A 1 92 ? -7.322 -1.179 0.835 1.00 91.44 92 ASN A N 1
ATOM 702 C CA . ASN A 1 92 ? -7.929 -1.451 -0.471 1.00 91.44 92 ASN A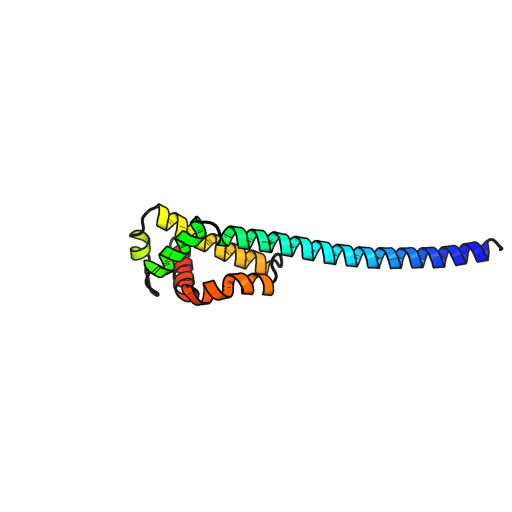 CA 1
ATOM 703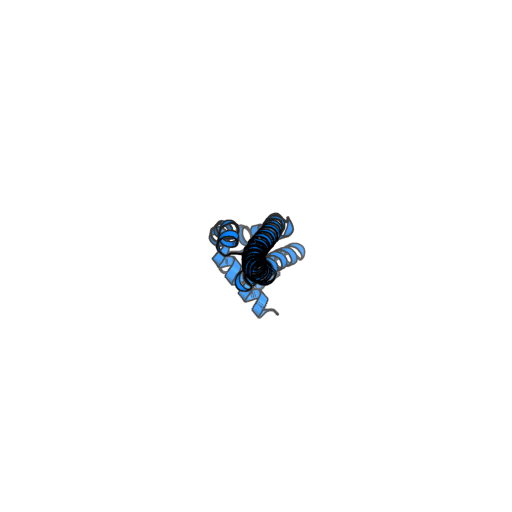 C C . ASN A 1 92 ? -7.199 -0.725 -1.612 1.00 91.44 92 ASN A C 1
ATOM 705 O O . ASN A 1 92 ? -6.951 -1.334 -2.654 1.00 91.44 92 ASN A O 1
ATOM 709 N N . SER A 1 93 ? -6.778 0.528 -1.410 1.00 91.81 93 SER A N 1
ATOM 710 C CA . SER A 1 93 ? -5.965 1.272 -2.381 1.00 91.81 93 SER A CA 1
ATOM 711 C C . SER A 1 93 ? -4.637 0.574 -2.679 1.00 91.81 93 SER A C 1
ATOM 713 O O . SER A 1 93 ? -4.245 0.495 -3.841 1.00 91.81 93 SER A O 1
ATOM 715 N N . ILE A 1 94 ? -3.970 -0.010 -1.673 1.00 92.88 94 ILE A N 1
ATOM 716 C CA . ILE A 1 94 ? -2.771 -0.843 -1.884 1.00 92.88 94 ILE A CA 1
ATOM 717 C C . ILE A 1 94 ? -3.095 -2.037 -2.793 1.00 92.88 94 ILE A C 1
ATOM 719 O O . ILE A 1 94 ? -2.345 -2.328 -3.730 1.00 92.88 94 ILE A O 1
ATOM 723 N N . GLY A 1 95 ? -4.231 -2.701 -2.565 1.00 90.50 95 GLY A N 1
ATOM 724 C CA . GLY A 1 95 ? -4.727 -3.763 -3.442 1.00 90.50 95 GLY A CA 1
ATOM 725 C C . GLY A 1 95 ? -4.910 -3.285 -4.884 1.00 90.50 95 GLY A C 1
ATOM 726 O O . GLY A 1 95 ? -4.367 -3.891 -5.806 1.00 90.50 95 GLY A O 1
ATOM 727 N N . MET A 1 96 ? -5.592 -2.156 -5.080 1.00 91.19 96 MET A N 1
ATOM 728 C CA . MET A 1 96 ? -5.829 -1.564 -6.401 1.00 91.19 96 MET A CA 1
ATOM 729 C C . MET A 1 96 ? -4.520 -1.217 -7.126 1.00 91.19 96 MET A C 1
ATOM 731 O O . MET A 1 96 ? -4.327 -1.635 -8.263 1.00 91.19 96 MET A O 1
ATOM 735 N N . MET A 1 97 ? -3.570 -0.560 -6.452 1.00 90.81 97 MET A N 1
ATOM 736 C CA . MET A 1 97 ? -2.242 -0.257 -7.011 1.00 90.81 97 MET A CA 1
ATOM 737 C C . MET A 1 97 ? -1.476 -1.522 -7.436 1.00 90.81 97 MET A C 1
ATOM 739 O O . MET A 1 97 ? -0.693 -1.497 -8.388 1.00 90.81 97 MET A O 1
ATOM 743 N N . THR A 1 98 ? -1.709 -2.646 -6.753 1.00 91.44 98 THR A N 1
ATOM 744 C CA . THR A 1 98 ? -1.128 -3.944 -7.123 1.00 91.44 98 THR A CA 1
ATOM 745 C C . THR A 1 98 ? -1.754 -4.487 -8.408 1.00 91.44 98 THR A C 1
ATOM 747 O O . THR A 1 98 ? -1.035 -4.899 -9.321 1.00 91.44 98 THR A O 1
ATOM 750 N N . PHE A 1 99 ? -3.088 -4.480 -8.504 1.00 90.88 99 PHE A N 1
ATOM 751 C CA . PHE A 1 99 ? -3.809 -4.977 -9.682 1.00 90.88 99 PHE A CA 1
ATOM 752 C C . PHE A 1 99 ? -3.557 -4.120 -10.930 1.00 90.88 99 PHE A C 1
ATOM 754 O O . PHE A 1 99 ? -3.387 -4.668 -12.018 1.00 90.88 99 PHE A O 1
ATOM 761 N N . GLU A 1 100 ? -3.397 -2.807 -10.756 1.00 89.44 100 GLU A N 1
ATOM 762 C CA . GLU A 1 100 ? -3.040 -1.852 -11.816 1.00 89.44 100 GLU A CA 1
ATOM 763 C C . GLU A 1 100 ? -1.534 -1.842 -12.161 1.00 89.44 100 GLU A C 1
ATOM 765 O O . GLU A 1 100 ? -1.061 -0.990 -12.913 1.00 89.44 100 GLU A O 1
ATOM 770 N N . ARG A 1 101 ? -0.750 -2.797 -11.632 1.00 86.31 101 ARG A N 1
ATOM 771 C CA . ARG A 1 101 ? 0.698 -2.972 -11.889 1.00 86.31 101 ARG A CA 1
ATOM 772 C C . ARG A 1 101 ? 1.568 -1.763 -11.521 1.00 86.31 101 ARG A C 1
ATOM 774 O O . ARG A 1 101 ? 2.683 -1.635 -12.026 1.00 86.31 101 ARG A O 1
ATOM 781 N N . GLN A 1 102 ? 1.088 -0.898 -10.633 1.00 86.88 102 GLN A N 1
ATOM 782 C CA . GLN A 1 102 ? 1.871 0.208 -10.073 1.00 86.88 102 GLN A CA 1
ATOM 783 C C . GLN A 1 102 ? 2.796 -0.286 -8.955 1.00 86.88 102 GLN A C 1
ATOM 785 O O . GLN A 1 102 ? 3.916 0.198 -8.801 1.00 86.88 102 GLN A O 1
ATOM 790 N N . LEU A 1 103 ? 2.348 -1.306 -8.221 1.00 88.50 103 LEU A N 1
ATOM 791 C CA . LEU A 1 103 ? 3.139 -2.037 -7.241 1.00 88.50 103 LEU A CA 1
ATOM 792 C C . LEU A 1 103 ? 3.338 -3.481 -7.684 1.00 88.50 103 LEU A C 1
ATOM 794 O O . LEU A 1 103 ? 2.402 -4.147 -8.130 1.00 88.50 103 LEU A O 1
ATOM 798 N N . SER A 1 104 ? 4.551 -4.006 -7.507 1.00 88.69 104 SER A N 1
ATOM 799 C CA . SER A 1 104 ? 4.766 -5.437 -7.689 1.00 88.69 104 SER A CA 1
ATOM 800 C C . SER A 1 104 ? 4.190 -6.221 -6.510 1.00 88.69 104 SER A C 1
ATOM 802 O O . SER A 1 104 ? 4.264 -5.802 -5.350 1.00 88.69 104 SER A O 1
ATOM 804 N N . PHE A 1 105 ? 3.690 -7.423 -6.797 1.00 89.50 105 PHE A N 1
ATOM 805 C CA . PHE A 1 105 ? 3.220 -8.348 -5.766 1.00 89.50 105 PHE A CA 1
ATOM 806 C C . PHE A 1 105 ? 4.301 -8.636 -4.712 1.00 89.50 105 PHE A C 1
ATOM 808 O O . PHE A 1 105 ? 4.001 -8.750 -3.530 1.00 89.50 105 PHE A O 1
ATOM 815 N N . LYS A 1 106 ? 5.574 -8.689 -5.129 1.00 88.94 106 LYS A N 1
ATOM 816 C CA . LYS A 1 106 ? 6.728 -8.886 -4.241 1.00 88.94 106 LYS A CA 1
ATOM 817 C C . LYS A 1 106 ? 6.900 -7.737 -3.246 1.00 88.94 106 LYS A C 1
ATOM 819 O O . LYS A 1 106 ? 7.231 -7.977 -2.086 1.00 88.94 106 LYS A O 1
ATOM 824 N N . SER A 1 107 ? 6.729 -6.498 -3.698 1.00 87.31 107 SER A N 1
ATOM 825 C CA . SER A 1 107 ? 6.845 -5.318 -2.837 1.00 87.31 107 SER A CA 1
ATOM 826 C C . SER A 1 107 ? 5.687 -5.272 -1.843 1.00 87.31 107 SER A C 1
ATOM 828 O O . SER A 1 107 ? 5.910 -5.130 -0.644 1.00 87.31 107 SER A O 1
ATOM 830 N N . VAL A 1 108 ? 4.465 -5.533 -2.306 1.00 90.56 108 VAL A N 1
ATOM 831 C CA . VAL A 1 108 ? 3.266 -5.555 -1.456 1.00 90.56 108 VAL A CA 1
ATOM 832 C C . VAL A 1 108 ? 3.315 -6.688 -0.441 1.00 90.56 108 VAL A C 1
ATOM 834 O O . VAL A 1 108 ? 3.042 -6.456 0.732 1.00 90.56 108 VAL A O 1
ATOM 837 N N . SER A 1 109 ? 3.732 -7.893 -0.839 1.00 88.88 109 SER A N 1
ATOM 838 C CA . SER A 1 109 ? 3.827 -9.030 0.078 1.00 88.88 109 SER A CA 1
ATOM 839 C C . SER A 1 109 ? 4.816 -8.765 1.214 1.00 88.88 109 SER A C 1
ATOM 841 O O . SER A 1 109 ? 4.533 -9.119 2.350 1.00 88.88 109 SER A O 1
ATOM 843 N N . ARG A 1 110 ? 5.942 -8.084 0.957 1.00 88.81 110 ARG A N 1
ATOM 844 C CA . ARG A 1 110 ? 6.910 -7.724 2.011 1.00 88.81 110 ARG A CA 1
ATOM 845 C C . ARG A 1 110 ? 6.304 -6.846 3.102 1.00 88.81 110 ARG A C 1
ATOM 847 O O . ARG A 1 110 ? 6.650 -7.018 4.266 1.00 88.81 110 ARG A O 1
ATOM 854 N N . PHE A 1 111 ? 5.420 -5.927 2.729 1.00 87.94 111 PHE A N 1
ATOM 855 C CA . PHE A 1 111 ? 4.770 -5.025 3.674 1.00 87.94 111 PHE A CA 1
ATOM 856 C C . PHE A 1 111 ? 3.529 -5.642 4.322 1.00 87.94 111 PHE A C 1
ATOM 858 O O . PHE A 1 111 ? 3.344 -5.557 5.533 1.00 87.94 111 PHE A O 1
ATOM 865 N N . MET A 1 112 ? 2.678 -6.275 3.516 1.00 90.50 112 MET A N 1
ATOM 866 C CA . MET A 1 112 ? 1.345 -6.701 3.931 1.00 90.50 112 MET A CA 1
ATOM 867 C C . MET A 1 112 ? 1.306 -8.112 4.507 1.00 90.50 112 MET A C 1
ATOM 869 O O . MET A 1 112 ? 0.356 -8.423 5.212 1.00 90.50 112 MET A O 1
ATOM 873 N N . GLN A 1 113 ? 2.298 -8.974 4.260 1.00 89.12 113 GLN A N 1
ATOM 874 C CA . GLN A 1 113 ? 2.277 -10.348 4.776 1.00 89.12 113 GLN A CA 1
ATOM 875 C C . GLN A 1 113 ? 2.208 -10.417 6.313 1.00 89.12 113 GLN A C 1
ATOM 877 O O . GLN A 1 113 ? 1.346 -11.146 6.808 1.00 89.12 113 GLN A O 1
ATOM 882 N N . PRO A 1 114 ? 3.014 -9.657 7.085 1.00 85.81 114 PRO A N 1
ATOM 883 C CA . PRO A 1 114 ? 2.886 -9.644 8.542 1.00 85.81 114 PRO A CA 1
ATOM 884 C C . PRO A 1 114 ? 1.522 -9.113 8.992 1.00 85.81 114 PRO A C 1
ATOM 886 O O . PRO A 1 114 ? 0.890 -9.690 9.870 1.00 85.81 114 PRO A O 1
ATOM 889 N N . ILE A 1 115 ? 1.038 -8.044 8.351 1.00 86.50 115 ILE A N 1
ATOM 890 C CA . ILE A 1 115 ? -0.251 -7.416 8.669 1.00 86.50 115 ILE A CA 1
ATOM 891 C C . ILE A 1 115 ? -1.399 -8.396 8.416 1.00 86.50 115 ILE A C 1
ATOM 893 O O . ILE A 1 115 ? -2.245 -8.596 9.282 1.00 86.50 115 ILE A O 1
ATOM 897 N N . ASN A 1 116 ? -1.405 -9.057 7.260 1.00 87.31 116 ASN A N 1
ATOM 898 C CA . ASN A 1 116 ? -2.433 -10.018 6.885 1.00 87.31 116 ASN A CA 1
ATOM 899 C C . ASN A 1 116 ? -2.452 -11.231 7.826 1.00 87.31 116 ASN A C 1
ATOM 901 O O . ASN A 1 116 ? -3.525 -11.724 8.155 1.00 87.31 116 ASN A O 1
ATOM 905 N N . GLY A 1 117 ? -1.284 -11.678 8.300 1.00 85.94 117 GLY A N 1
ATOM 906 C CA . GLY A 1 117 ? -1.201 -12.721 9.323 1.00 85.94 117 GLY A CA 1
ATOM 907 C C . GLY A 1 117 ? -1.780 -12.300 10.679 1.00 85.94 117 GLY A C 1
ATOM 908 O O . GLY A 1 117 ? -2.291 -13.149 11.397 1.00 85.94 117 GLY A O 1
ATOM 909 N N . MET A 1 118 ? -1.724 -11.009 11.024 1.00 85.12 118 MET A N 1
ATOM 910 C CA . MET A 1 118 ? -2.233 -10.492 12.302 1.00 85.12 118 MET A CA 1
ATOM 911 C C . MET A 1 118 ? -3.726 -10.149 12.279 1.00 85.12 118 MET A C 1
ATOM 913 O O . MET A 1 118 ? -4.403 -10.360 13.278 1.00 85.12 118 MET A O 1
ATOM 917 N N . ILE A 1 119 ? -4.232 -9.575 11.181 1.00 88.69 119 ILE A N 1
ATOM 918 C CA . ILE A 1 119 ? -5.586 -8.991 11.136 1.00 88.69 119 ILE A CA 1
ATOM 919 C C . ILE A 1 119 ? -6.436 -9.432 9.945 1.00 88.69 119 ILE A C 1
ATOM 921 O O . ILE A 1 119 ? -7.509 -8.874 9.744 1.00 88.69 119 ILE A O 1
ATOM 925 N N . GLY A 1 120 ? -5.991 -10.390 9.129 1.00 88.81 120 GLY A N 1
ATOM 926 C CA . GLY A 1 120 ? -6.643 -10.705 7.853 1.00 88.81 120 GLY A CA 1
ATOM 927 C C . GLY A 1 120 ? -8.131 -11.062 7.963 1.00 88.81 120 GLY A C 1
ATOM 928 O O . GLY A 1 120 ? -8.925 -10.635 7.125 1.00 88.81 120 GLY A O 1
ATOM 929 N N . GLU A 1 121 ? -8.525 -11.808 8.998 1.00 90.06 121 GLU A N 1
ATOM 930 C CA . GLU A 1 121 ? -9.930 -12.169 9.239 1.00 90.06 121 GLU A CA 1
ATOM 931 C C . GLU A 1 121 ? -10.756 -10.949 9.656 1.00 90.06 121 GLU A C 1
ATOM 933 O O . GLU A 1 121 ? -11.690 -10.577 8.945 1.00 90.06 121 GLU A O 1
ATOM 938 N N . ARG A 1 122 ? -10.333 -10.240 10.710 1.00 90.81 122 ARG A N 1
ATOM 939 C CA . ARG A 1 122 ? -10.979 -9.001 11.181 1.00 90.81 122 ARG A CA 1
ATOM 940 C C . ARG A 1 122 ? -11.083 -7.934 10.107 1.00 90.81 122 ARG A C 1
ATOM 942 O O . ARG A 1 122 ? -12.095 -7.252 9.997 1.00 90.81 122 ARG A O 1
ATOM 949 N N . PHE A 1 123 ? -10.040 -7.780 9.301 1.00 91.69 123 PHE A N 1
ATOM 950 C CA . PHE A 1 123 ? -10.029 -6.822 8.206 1.00 91.69 123 PHE A CA 1
ATOM 951 C C . PHE A 1 123 ? -11.078 -7.168 7.147 1.00 91.69 123 PHE A C 1
ATOM 953 O O . PHE A 1 123 ? -11.771 -6.282 6.651 1.00 91.69 123 PHE A O 1
ATOM 960 N N . ARG A 1 124 ? -11.239 -8.456 6.821 1.00 91.44 124 ARG A N 1
ATOM 961 C CA . ARG A 1 124 ? -12.281 -8.902 5.891 1.00 91.44 124 ARG A CA 1
ATOM 962 C C . ARG A 1 124 ? -13.674 -8.599 6.441 1.00 91.44 124 ARG A C 1
ATOM 964 O O . ARG A 1 124 ? -14.487 -8.053 5.699 1.00 91.44 124 ARG A O 1
ATOM 971 N N . THR A 1 125 ? -13.915 -8.883 7.721 1.00 90.75 125 THR A N 1
ATOM 972 C CA . THR A 1 125 ? -15.164 -8.523 8.408 1.00 90.75 125 THR A CA 1
ATOM 973 C C . THR A 1 125 ? -15.399 -7.011 8.349 1.00 90.75 125 THR A C 1
ATOM 975 O O . THR A 1 125 ? -16.468 -6.576 7.929 1.00 90.75 125 THR A O 1
ATOM 978 N N . LEU A 1 126 ? -14.378 -6.194 8.645 1.00 91.88 126 LEU A N 1
ATOM 979 C CA . LEU A 1 126 ? -14.464 -4.728 8.592 1.00 91.88 126 LEU A CA 1
ATOM 980 C C . LEU A 1 126 ? -14.949 -4.234 7.230 1.00 91.88 126 LEU A C 1
ATOM 982 O O . LEU A 1 126 ? -15.906 -3.469 7.150 1.00 91.88 126 LEU A O 1
ATOM 986 N N . VAL A 1 127 ? -14.288 -4.677 6.160 1.00 93.12 127 VAL A N 1
ATOM 987 C CA . VAL A 1 127 ? -14.611 -4.240 4.798 1.00 93.12 127 VAL A CA 1
ATOM 988 C C . VAL A 1 127 ? -16.034 -4.647 4.414 1.00 93.12 127 VAL A C 1
ATOM 990 O O . VAL A 1 127 ? -16.746 -3.838 3.826 1.00 93.12 127 VAL A O 1
ATOM 993 N N . GLN A 1 128 ? -16.472 -5.855 4.780 1.00 92.44 128 GLN A N 1
ATOM 994 C CA . GLN A 1 128 ? -17.835 -6.324 4.507 1.00 92.44 128 GLN A CA 1
ATOM 995 C C . GLN A 1 128 ? -18.893 -5.467 5.207 1.00 92.44 128 GLN A C 1
ATOM 997 O O . GLN A 1 128 ? -19.870 -5.066 4.578 1.00 92.44 128 GLN A O 1
ATOM 1002 N N . LEU A 1 129 ? -18.692 -5.156 6.490 1.00 91.12 129 LEU A N 1
ATOM 1003 C CA . LEU A 1 129 ? -19.638 -4.340 7.250 1.00 91.12 129 LEU A CA 1
ATOM 1004 C C . LEU A 1 129 ? -19.694 -2.903 6.724 1.00 91.12 129 LEU A C 1
ATOM 1006 O O . LEU A 1 129 ? -20.785 -2.367 6.546 1.00 91.12 129 LEU A O 1
ATOM 1010 N N . LEU A 1 130 ? -18.538 -2.306 6.409 1.00 90.25 130 LEU A N 1
ATOM 1011 C CA . LEU A 1 130 ? -18.482 -0.960 5.835 1.00 90.25 130 LEU A CA 1
ATOM 1012 C C . LEU A 1 130 ? -19.199 -0.891 4.481 1.00 90.25 130 LEU A C 1
ATOM 1014 O O . LEU A 1 130 ? -19.952 0.050 4.243 1.00 90.25 130 LEU A O 1
ATOM 1018 N N . GLN A 1 131 ? -19.027 -1.901 3.623 1.00 88.19 131 GLN A N 1
ATOM 1019 C CA . GLN A 1 131 ? -19.732 -1.992 2.340 1.00 88.19 131 GLN A CA 1
ATOM 1020 C C . GLN A 1 131 ? -21.243 -2.177 2.497 1.00 88.19 131 GLN A C 1
ATOM 1022 O O . GLN A 1 131 ? -21.996 -1.640 1.696 1.00 88.19 131 GLN A O 1
ATOM 1027 N N . ALA A 1 132 ? -21.693 -2.916 3.512 1.00 85.69 132 ALA A N 1
ATOM 1028 C CA . ALA A 1 132 ? -23.118 -3.096 3.785 1.00 85.69 132 ALA A CA 1
ATOM 1029 C C . ALA A 1 132 ? -23.792 -1.826 4.341 1.00 85.69 132 ALA A C 1
ATOM 1031 O O . ALA A 1 132 ? -25.013 -1.704 4.270 1.00 85.69 132 ALA A O 1
ATOM 1032 N N . SER A 1 133 ? -23.008 -0.909 4.916 1.00 72.19 133 SER A N 1
ATOM 1033 C CA . SER A 1 133 ? -23.483 0.354 5.496 1.00 72.19 133 SER A CA 1
ATOM 1034 C C . SER A 1 133 ? -23.389 1.574 4.566 1.00 72.19 133 SER A C 1
ATOM 1036 O O . SER A 1 133 ? -23.819 2.657 4.966 1.00 72.19 133 SER A O 1
ATOM 1038 N N . ALA A 1 134 ? -22.801 1.413 3.376 1.00 59.50 134 ALA A N 1
ATOM 1039 C CA . ALA A 1 134 ? -22.642 2.452 2.354 1.00 59.50 134 ALA A CA 1
ATOM 1040 C C . ALA A 1 134 ? -23.830 2.477 1.382 1.00 59.50 134 ALA A C 1
ATOM 1042 O O . ALA A 1 134 ? -24.212 3.596 0.969 1.00 59.50 134 ALA A O 1
#

Secondary structure (DSSP, 8-state):
--HHHHHHHHHHHHHHHHHHHHHHHHHHHHHHHHHHHHHHHHHHHHHHTSHHHHHHHHHHHHT--TT--HHHHHTS-HHHHHHHHHHHHHHHHHHHHHHTTSS-HHHHHHHHHHHHHHHHHHHHHHHHHHHHT-

Foldseek 3Di:
DDPVVVVVVVVVVVVVVVVVVVVVVVVVVVVVLVVLQVVVLVVVVVLCVDPLLVLLLCCLQPQADLQRAVVSLVPDDPSNVVSVVSNLVVVVVLVVCCVVSSYPPVSCCVVCVVVCVRRVSSSVNSNVRVVVVD